Protein AF-U3TS28-F1 (afdb_monomer_lite)

Secondary structure (DSSP, 8-state):
------------SS-----------------SPPPHHHHHHHHHHHHHTTS-TTEEE-TTSSS-EEEEEHHHHHHH-EETSSS-SS-EEEEEE--TT-EEEEE-B-TTS-B---EEEEEEEEEETTEEEEEEEESSSSEEEEEETTSEEEE-

Radius of gyration: 22.52 Å; chains: 1; bounding box: 30×59×60 Å

pLDDT: mean 77.66, std 18.75, range [42.44, 97.94]

Foldseek 3Di:
DDDDDDDDPDPPPPDDPDDDDPDPPDPDPPPDDQDVVVVVVVLVVVVVVPPQLQEAEPPPVAQEEAEDEPVNQVVRFDACPFHPPGATEHEYHDALRYEYEYEQADPVRDRQFFWDFDPDWGADPNFIWTWIATPRHRYIYTYTPNYHYHYD

Sequence (152 aa):
MVKVAVVNDTADGYGNDFLLDNLFIQPRTHTGAITVAEADSVLAESLASGEEAAVIDMIGNGKNTLSVSVADILSAGSKDLFIGDGKTQLLIKGDAQDVVKLDDILGDGGDVGDWVKQQGSTTVAGVKYQVYSHSGVDADVLIQEGVKTELV

Structure (mmCIF, N/CA/C/O backbone):
data_AF-U3TS28-F1
#
_entry.id   AF-U3TS28-F1
#
loop_
_atom_site.group_PDB
_atom_site.id
_atom_site.type_symbol
_atom_site.label_atom_id
_atom_site.label_alt_id
_atom_site.label_comp_id
_atom_site.label_asym_id
_atom_site.label_entity_id
_atom_site.label_seq_id
_atom_site.pdbx_PDB_ins_code
_atom_site.Cartn_x
_atom_site.Cartn_y
_atom_site.Cartn_z
_atom_site.occupancy
_atom_site.B_iso_or_equiv
_atom_site.auth_seq_id
_atom_site.auth_comp_id
_atom_site.auth_asym_id
_atom_site.auth_atom_id
_atom_site.pdbx_PDB_model_num
ATOM 1 N N . MET A 1 1 ? 15.893 -14.870 -46.225 1.00 52.75 1 MET A N 1
ATOM 2 C CA . MET A 1 1 ? 15.000 -15.201 -45.093 1.00 52.75 1 MET A CA 1
ATOM 3 C C . MET A 1 1 ? 14.467 -16.598 -45.344 1.00 52.75 1 MET A C 1
ATOM 5 O O . MET A 1 1 ? 13.888 -16.805 -46.403 1.00 52.75 1 MET A O 1
ATOM 9 N N . VAL A 1 2 ? 14.731 -17.557 -44.458 1.00 56.47 2 VAL A N 1
ATOM 10 C CA . VAL A 1 2 ? 14.209 -18.922 -44.618 1.00 56.47 2 VAL A CA 1
ATOM 11 C C . VAL A 1 2 ? 12.826 -18.950 -43.977 1.00 56.47 2 VAL A C 1
ATOM 13 O O . VAL A 1 2 ? 12.703 -18.738 -42.776 1.00 56.47 2 VAL A O 1
ATOM 16 N N . LYS A 1 3 ? 11.782 -19.135 -44.788 1.00 49.19 3 LYS A N 1
ATOM 17 C CA . LYS A 1 3 ? 10.435 -19.432 -44.294 1.00 49.19 3 LYS A CA 1
ATOM 18 C C . LYS A 1 3 ? 10.277 -20.944 -44.332 1.00 49.19 3 LYS A C 1
ATOM 20 O O . LYS A 1 3 ? 10.318 -21.523 -45.413 1.00 49.19 3 LYS A O 1
ATOM 25 N N . VAL A 1 4 ? 10.140 -21.561 -43.166 1.00 68.94 4 VAL A N 1
ATOM 26 C CA . VAL A 1 4 ? 9.811 -22.983 -43.052 1.00 68.94 4 VAL A CA 1
ATOM 27 C C . VAL A 1 4 ? 8.313 -23.069 -42.792 1.00 68.94 4 VAL A C 1
ATOM 29 O O . VAL A 1 4 ? 7.831 -22.509 -41.811 1.00 68.94 4 VAL A O 1
ATOM 32 N N . ALA A 1 5 ? 7.581 -23.716 -43.694 1.00 59.69 5 ALA A N 1
ATOM 33 C CA . ALA A 1 5 ? 6.197 -24.106 -43.471 1.00 59.69 5 ALA A CA 1
ATOM 34 C C . ALA A 1 5 ? 6.180 -25.614 -43.229 1.00 59.69 5 ALA A C 1
ATOM 36 O O . ALA A 1 5 ? 6.738 -26.371 -44.022 1.00 59.69 5 ALA A O 1
ATOM 37 N N . VAL A 1 6 ? 5.565 -26.026 -42.127 1.00 64.38 6 VAL A N 1
ATOM 38 C CA . VAL A 1 6 ? 5.336 -27.431 -41.799 1.00 64.38 6 VAL A CA 1
ATOM 39 C C . VAL A 1 6 ? 3.842 -27.675 -41.955 1.00 64.38 6 VAL A C 1
ATOM 41 O O . VAL A 1 6 ? 3.038 -26.983 -41.334 1.00 64.38 6 VAL A O 1
ATOM 44 N N . VAL A 1 7 ? 3.476 -28.614 -42.821 1.00 59.62 7 VAL A N 1
ATOM 45 C CA . VAL A 1 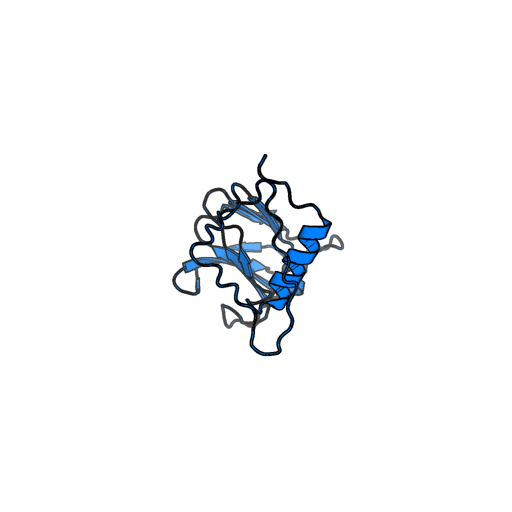7 ? 2.092 -29.034 -43.065 1.00 59.62 7 VAL A CA 1
ATOM 46 C C . VAL A 1 7 ? 1.994 -30.531 -42.808 1.00 59.62 7 VAL A C 1
ATOM 48 O O . VAL A 1 7 ? 2.825 -31.291 -43.299 1.00 59.62 7 VAL A O 1
ATOM 51 N N . ASN A 1 8 ? 0.997 -30.933 -42.018 1.00 54.22 8 ASN A N 1
ATOM 52 C CA . ASN A 1 8 ? 0.662 -32.330 -41.770 1.00 54.22 8 ASN A CA 1
ATOM 53 C C . ASN A 1 8 ? -0.455 -32.735 -42.743 1.00 54.22 8 ASN A C 1
ATOM 55 O O . ASN A 1 8 ? -1.572 -32.234 -42.620 1.00 54.22 8 ASN A O 1
ATOM 59 N N . ASP A 1 9 ? -0.141 -33.582 -43.722 1.00 55.78 9 ASP A N 1
ATOM 60 C CA . ASP A 1 9 ? -1.078 -33.981 -44.787 1.00 55.78 9 ASP A CA 1
ATOM 61 C C . ASP A 1 9 ? -1.575 -35.431 -44.637 1.00 55.78 9 ASP A C 1
ATOM 63 O O . ASP A 1 9 ? -2.210 -35.970 -45.538 1.00 55.78 9 ASP A O 1
ATOM 67 N N . THR A 1 10 ? -1.301 -36.098 -43.505 1.00 55.50 10 THR A N 1
ATOM 68 C CA . THR A 1 10 ? -1.772 -37.478 -43.283 1.00 55.50 10 THR A CA 1
ATOM 69 C C . THR A 1 10 ? -2.401 -37.625 -41.899 1.00 55.50 10 THR A C 1
ATOM 71 O O . THR A 1 10 ? -1.723 -37.601 -40.881 1.00 55.50 10 THR A O 1
ATOM 74 N N . ALA A 1 11 ? -3.727 -37.774 -41.858 1.00 57.94 11 ALA A N 1
ATOM 75 C CA . ALA A 1 11 ? -4.468 -38.144 -40.655 1.00 57.94 11 ALA A CA 1
ATOM 76 C C . ALA A 1 11 ? -4.760 -39.652 -40.695 1.00 57.94 11 ALA A C 1
ATOM 78 O O . ALA A 1 11 ? -5.862 -40.071 -41.036 1.00 57.94 11 ALA A O 1
ATOM 79 N N . ASP A 1 12 ? -3.769 -40.484 -40.384 1.00 60.06 12 ASP A N 1
ATOM 80 C CA . ASP A 1 12 ? -3.893 -41.951 -40.355 1.00 60.06 12 ASP A CA 1
ATOM 81 C C . ASP A 1 12 ? -4.306 -42.505 -38.975 1.00 60.06 12 ASP A C 1
ATOM 83 O O . ASP A 1 12 ? -4.209 -43.700 -38.704 1.00 60.06 12 ASP A O 1
ATOM 87 N N . GLY A 1 13 ? -4.860 -41.655 -38.105 1.00 56.94 13 GLY A N 1
ATOM 88 C CA . GLY A 1 13 ? -5.497 -42.072 -36.850 1.00 56.94 13 GLY A CA 1
ATOM 89 C C . GLY A 1 13 ? -4.532 -42.488 -35.732 1.00 56.94 13 GLY A C 1
ATOM 90 O O . GLY A 1 13 ? -4.996 -42.765 -34.627 1.00 56.94 13 GLY A O 1
ATOM 91 N N . TYR A 1 14 ? -3.215 -42.460 -35.969 1.00 57.56 14 TYR A N 1
ATOM 92 C CA . TYR A 1 14 ? -2.172 -42.754 -34.980 1.00 57.56 14 TYR A CA 1
ATOM 93 C C . TYR A 1 14 ? -1.118 -41.635 -34.877 1.00 57.56 14 TYR A C 1
ATOM 95 O O . TYR A 1 14 ? 0.077 -41.879 -34.970 1.00 57.56 14 TYR A O 1
ATOM 103 N N . GLY A 1 15 ? -1.580 -40.421 -34.554 1.00 53.97 15 GLY A N 1
ATOM 104 C CA . GLY A 1 15 ? -0.772 -39.383 -33.899 1.00 53.97 15 GLY A CA 1
ATOM 105 C C . GLY A 1 15 ? 0.078 -38.489 -34.808 1.00 53.97 15 GLY A C 1
ATOM 106 O O . GLY A 1 15 ? 0.606 -38.911 -35.825 1.00 53.97 15 GLY A O 1
ATOM 107 N N . ASN A 1 16 ? 0.231 -37.227 -34.397 1.00 57.81 16 ASN A N 1
ATOM 108 C CA . ASN A 1 16 ? 1.204 -36.314 -34.995 1.00 57.81 16 ASN A CA 1
ATOM 109 C C . ASN A 1 16 ? 2.625 -36.835 -34.705 1.00 57.81 16 ASN A C 1
ATOM 111 O O . ASN A 1 16 ? 2.993 -37.003 -33.544 1.00 57.81 16 ASN A O 1
ATOM 115 N N . ASP A 1 17 ? 3.437 -37.016 -35.740 1.00 57.97 17 ASP A N 1
ATOM 116 C CA . ASP A 1 17 ? 4.853 -37.414 -35.719 1.00 57.97 17 ASP A CA 1
ATOM 117 C C . ASP A 1 17 ? 5.814 -36.254 -35.380 1.00 57.97 17 ASP A C 1
ATOM 119 O O . ASP A 1 17 ? 7.037 -36.367 -35.485 1.00 57.97 17 ASP A O 1
ATOM 123 N N . PHE A 1 18 ? 5.265 -35.128 -34.922 1.00 64.44 18 PHE A N 1
ATOM 124 C CA . PHE A 1 18 ? 6.007 -33.909 -34.631 1.00 64.44 18 PHE A CA 1
ATOM 125 C C . PHE A 1 18 ? 6.389 -33.808 -33.154 1.00 64.44 18 PHE A C 1
ATOM 127 O O . PHE A 1 18 ? 5.621 -33.327 -32.321 1.00 64.44 18 PHE A O 1
ATOM 134 N N . LEU A 1 19 ? 7.625 -34.201 -32.845 1.00 58.69 19 LEU A N 1
ATOM 135 C CA . LEU A 1 19 ? 8.302 -33.852 -31.597 1.00 58.69 19 LEU A CA 1
ATOM 136 C C . LEU A 1 19 ? 9.173 -32.613 -31.845 1.00 58.69 19 LEU A C 1
ATOM 138 O O . LEU A 1 19 ? 10.189 -32.684 -32.535 1.00 58.69 19 LEU A O 1
ATOM 142 N N . LEU A 1 20 ? 8.766 -31.462 -31.303 1.00 66.50 20 LEU A N 1
ATOM 143 C CA . LEU A 1 20 ? 9.629 -30.281 -31.235 1.00 66.50 20 LEU A CA 1
ATOM 144 C C . LEU A 1 20 ? 10.580 -30.452 -30.048 1.00 66.50 20 LEU A C 1
ATOM 146 O O . LEU A 1 20 ? 10.229 -30.114 -28.921 1.00 66.50 20 LEU A O 1
ATOM 150 N N . ASP A 1 21 ? 11.770 -30.990 -30.303 1.00 61.34 21 ASP A N 1
ATOM 151 C CA . ASP A 1 21 ? 12.865 -31.000 -29.330 1.00 61.34 21 ASP A CA 1
ATOM 152 C C . ASP A 1 21 ? 13.815 -29.814 -29.593 1.00 61.34 21 ASP A C 1
ATOM 154 O O . ASP A 1 21 ? 14.034 -29.427 -30.743 1.00 61.34 21 ASP A O 1
ATOM 158 N N . ASN A 1 22 ? 14.369 -29.213 -28.536 1.00 49.88 22 ASN A N 1
ATOM 159 C CA . ASN A 1 22 ? 15.251 -28.033 -28.583 1.00 49.88 22 ASN A CA 1
ATOM 160 C C . ASN A 1 22 ? 14.657 -26.730 -29.162 1.00 49.88 22 ASN A C 1
ATOM 162 O O . ASN A 1 22 ? 15.366 -25.948 -29.809 1.00 49.88 22 ASN A O 1
ATOM 166 N N . LEU A 1 23 ? 13.386 -26.420 -28.887 1.00 66.38 23 LEU A N 1
ATOM 167 C CA . LEU A 1 23 ? 12.870 -25.080 -29.179 1.00 66.38 23 LEU A CA 1
ATOM 168 C C . LEU A 1 23 ? 13.508 -24.047 -28.230 1.00 66.38 23 LEU A C 1
ATOM 170 O O . LEU A 1 23 ? 13.075 -23.874 -27.093 1.00 66.38 23 LEU A O 1
ATOM 174 N N . PHE A 1 24 ? 14.527 -23.327 -28.706 1.00 51.16 24 PHE A N 1
ATOM 175 C CA . PHE A 1 24 ? 15.035 -22.139 -28.019 1.00 51.16 24 PHE A CA 1
ATOM 176 C C . PHE A 1 24 ? 14.012 -21.004 -28.143 1.00 51.16 24 PHE A C 1
ATOM 178 O O . PHE A 1 24 ? 14.057 -20.197 -29.072 1.00 51.16 24 PHE A O 1
ATOM 185 N N . ILE A 1 25 ? 13.081 -20.936 -27.194 1.00 59.53 25 ILE A N 1
ATOM 186 C CA . ILE A 1 25 ? 12.256 -19.747 -26.988 1.00 59.53 25 ILE A CA 1
ATOM 187 C C . ILE A 1 25 ? 13.131 -18.743 -26.236 1.00 59.53 25 ILE A C 1
ATOM 189 O O . ILE A 1 25 ? 13.387 -18.899 -25.045 1.00 59.53 25 ILE A O 1
ATOM 193 N N . GLN A 1 26 ? 13.637 -17.721 -26.927 1.00 54.69 26 GLN A N 1
ATOM 194 C CA . GLN A 1 26 ? 14.252 -16.597 -26.227 1.00 54.69 26 GLN A CA 1
ATOM 195 C C . GLN A 1 26 ? 13.141 -15.846 -25.482 1.00 54.69 26 GLN A C 1
ATOM 197 O O . GLN A 1 26 ? 12.171 -15.448 -26.135 1.00 54.69 26 GLN A O 1
ATOM 202 N N . PRO A 1 27 ? 13.252 -15.614 -24.161 1.00 50.09 27 PRO A N 1
ATOM 203 C CA . PRO A 1 27 ? 12.356 -14.688 -23.494 1.00 50.09 27 PRO A CA 1
ATOM 204 C C . PRO A 1 27 ? 12.572 -13.316 -24.134 1.00 50.09 27 PRO A C 1
ATOM 206 O O . PRO A 1 27 ? 13.621 -12.693 -23.969 1.00 50.09 27 PRO A O 1
ATOM 209 N N . ARG A 1 28 ? 11.604 -12.855 -24.927 1.00 50.69 28 ARG A N 1
ATOM 210 C CA . ARG A 1 28 ? 11.564 -11.448 -25.302 1.00 50.69 28 ARG A CA 1
ATOM 211 C C . ARG A 1 28 ? 11.010 -10.702 -24.106 1.00 50.69 28 ARG A C 1
ATOM 213 O O . ARG A 1 28 ? 9.823 -10.799 -23.818 1.00 50.69 28 ARG A O 1
ATOM 220 N N . THR A 1 29 ? 11.852 -9.932 -23.438 1.00 42.94 29 THR A N 1
ATOM 221 C CA . THR A 1 29 ? 11.351 -8.812 -22.652 1.00 42.94 29 THR A CA 1
ATOM 222 C C . THR A 1 29 ? 10.675 -7.856 -23.631 1.00 42.94 29 THR A C 1
ATOM 224 O O . THR A 1 29 ? 11.306 -7.327 -24.549 1.00 42.94 29 THR A O 1
ATOM 227 N N . HIS A 1 30 ? 9.360 -7.693 -23.507 1.00 46.84 30 HIS A N 1
ATOM 228 C CA . HIS A 1 30 ? 8.639 -6.669 -24.251 1.00 46.84 30 HIS A CA 1
ATOM 229 C C . HIS A 1 30 ? 9.139 -5.304 -23.764 1.00 46.84 30 HIS A C 1
ATOM 231 O O . HIS A 1 30 ? 8.715 -4.804 -22.736 1.00 46.84 30 HIS A O 1
ATOM 237 N N . THR A 1 31 ? 10.081 -4.702 -24.492 1.00 42.44 31 THR A N 1
ATOM 238 C CA . THR A 1 31 ? 10.522 -3.309 -24.276 1.00 42.44 31 THR A CA 1
ATOM 239 C C . THR A 1 31 ? 9.651 -2.318 -25.065 1.00 42.44 31 THR A C 1
ATOM 241 O O . THR A 1 31 ? 10.068 -1.199 -25.354 1.00 42.44 31 THR A O 1
ATOM 244 N N . GLY A 1 32 ? 8.455 -2.745 -25.481 1.00 44.75 32 GLY A N 1
ATOM 245 C CA . GLY A 1 32 ? 7.450 -1.883 -26.092 1.00 44.75 32 GLY A CA 1
ATOM 246 C C . GLY A 1 32 ? 6.523 -1.358 -25.006 1.00 44.75 32 GLY A C 1
ATOM 247 O O . GLY A 1 32 ? 6.104 -2.134 -24.153 1.00 44.75 32 GLY A O 1
ATOM 248 N N . ALA A 1 33 ? 6.217 -0.059 -25.032 1.00 47.41 33 ALA A N 1
ATOM 249 C CA . ALA A 1 33 ? 5.177 0.506 -24.183 1.00 47.41 33 ALA A CA 1
ATOM 250 C C . ALA A 1 33 ? 3.895 -0.321 -24.357 1.00 47.41 33 ALA A C 1
ATOM 252 O O . ALA A 1 33 ? 3.380 -0.422 -25.472 1.00 47.41 33 ALA A O 1
ATOM 253 N N . ILE A 1 34 ? 3.440 -0.938 -23.266 1.00 51.44 34 ILE A N 1
ATOM 254 C CA . ILE A 1 34 ? 2.189 -1.692 -23.219 1.00 51.44 34 ILE A CA 1
ATOM 255 C C . ILE A 1 34 ? 1.083 -0.720 -23.614 1.00 51.44 34 ILE A C 1
ATOM 257 O O . ILE A 1 34 ? 0.927 0.346 -23.012 1.00 51.44 34 ILE A O 1
ATOM 261 N N . THR A 1 35 ? 0.363 -1.036 -24.683 1.00 47.66 35 THR A N 1
ATOM 262 C CA . THR A 1 35 ? -0.763 -0.202 -25.096 1.00 47.66 35 THR A CA 1
ATOM 263 C C . THR A 1 35 ? -1.911 -0.406 -24.105 1.00 47.66 35 THR A C 1
ATOM 265 O O . THR A 1 35 ? -2.063 -1.485 -23.545 1.00 47.66 35 THR A O 1
ATOM 268 N N . VAL A 1 36 ? -2.724 0.622 -23.845 1.00 50.53 36 VAL A N 1
ATOM 269 C CA . VAL A 1 36 ? -3.745 0.623 -22.768 1.00 50.53 36 VAL A CA 1
ATOM 270 C C . VAL A 1 36 ? -4.724 -0.569 -22.843 1.00 50.53 36 VAL A C 1
ATOM 272 O O . VAL A 1 36 ? -5.234 -1.006 -21.820 1.00 50.53 36 VAL A O 1
ATOM 275 N N . ALA A 1 37 ? -4.927 -1.163 -24.023 1.00 47.94 37 ALA A N 1
ATOM 276 C CA . ALA A 1 37 ? -5.740 -2.372 -24.191 1.00 47.94 37 ALA A CA 1
ATOM 277 C C . ALA A 1 37 ? -5.087 -3.649 -23.620 1.00 47.94 37 ALA A C 1
ATOM 279 O O . ALA A 1 37 ? -5.779 -4.559 -23.176 1.00 47.94 37 ALA A O 1
ATOM 280 N N . GLU A 1 38 ? -3.757 -3.721 -23.621 1.00 48.50 38 GLU A N 1
ATOM 281 C CA . GLU A 1 38 ? -2.988 -4.809 -23.012 1.00 48.50 38 GLU A CA 1
ATOM 282 C C . GLU A 1 38 ? -2.845 -4.592 -21.499 1.00 48.50 38 GLU A C 1
ATOM 284 O O . GLU A 1 38 ? -2.805 -5.572 -20.763 1.00 48.50 38 GLU A O 1
ATOM 289 N N . ALA A 1 39 ? -2.849 -3.334 -21.030 1.00 50.03 39 ALA A N 1
ATOM 290 C CA . ALA A 1 39 ? -2.893 -2.987 -19.605 1.00 50.03 39 ALA A CA 1
ATOM 291 C C . ALA A 1 39 ? -4.175 -3.515 -18.926 1.00 50.03 39 ALA A C 1
ATOM 293 O O . ALA A 1 39 ? -4.110 -4.085 -17.842 1.00 50.03 39 ALA A O 1
ATOM 294 N N . ASP A 1 40 ? -5.323 -3.402 -19.600 1.00 50.06 40 ASP A N 1
ATOM 295 C CA . ASP A 1 40 ? -6.605 -3.938 -19.118 1.00 50.06 40 ASP A CA 1
ATOM 296 C C . ASP A 1 40 ? -6.598 -5.477 -19.037 1.00 50.06 40 ASP A C 1
ATOM 298 O O . ASP A 1 40 ? -7.134 -6.061 -18.096 1.00 50.06 40 ASP A O 1
ATOM 302 N N . SER A 1 41 ? -5.935 -6.148 -19.990 1.00 49.56 41 SER A N 1
ATOM 303 C CA . SER A 1 41 ? -5.798 -7.613 -19.983 1.00 49.56 41 SER A CA 1
ATOM 304 C C . SER A 1 41 ? -4.856 -8.087 -18.882 1.00 49.56 41 SER A C 1
ATOM 306 O O . SER A 1 41 ? -5.192 -9.023 -18.173 1.00 49.56 41 SER A O 1
ATOM 308 N N . VAL A 1 42 ? -3.708 -7.431 -18.673 1.00 53.25 42 VAL A N 1
ATOM 309 C CA . VAL A 1 42 ? -2.780 -7.823 -17.594 1.00 53.25 42 VAL A CA 1
ATOM 310 C C . VAL A 1 42 ? -3.353 -7.541 -16.206 1.00 53.25 42 VAL A C 1
ATOM 312 O O . VAL A 1 42 ? -3.105 -8.320 -15.289 1.00 53.25 42 VAL A O 1
ATOM 315 N N . LEU A 1 43 ? -4.164 -6.487 -16.055 1.00 55.03 43 LEU A N 1
ATOM 316 C CA . LEU A 1 43 ? -4.945 -6.244 -14.841 1.00 55.03 43 LEU A CA 1
ATOM 317 C C . LEU A 1 43 ? -5.963 -7.374 -14.628 1.00 55.03 43 LEU A C 1
ATOM 319 O O . LEU A 1 43 ? -6.032 -7.935 -13.539 1.00 55.03 43 LEU A O 1
ATOM 323 N N . ALA A 1 44 ? -6.697 -7.777 -15.668 1.00 52.50 44 ALA A N 1
ATOM 324 C CA . ALA A 1 44 ? -7.664 -8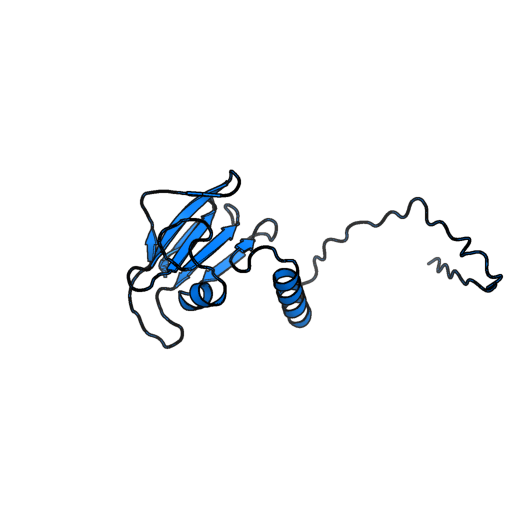.871 -15.585 1.00 52.50 44 ALA A CA 1
ATOM 325 C C . ALA A 1 44 ? -7.014 -10.239 -15.296 1.00 52.50 44 ALA A C 1
ATOM 327 O O . ALA A 1 44 ? -7.527 -10.993 -14.470 1.00 52.50 44 ALA A O 1
ATOM 328 N N . GLU A 1 45 ? -5.877 -10.558 -15.919 1.00 49.75 45 GLU A N 1
ATOM 329 C CA . GLU A 1 45 ? -5.123 -11.796 -15.681 1.00 49.75 45 GLU A CA 1
ATOM 330 C C . GLU A 1 45 ? -4.505 -11.831 -14.273 1.00 49.75 45 GLU A C 1
ATOM 332 O O . GLU A 1 45 ? -4.520 -12.880 -13.629 1.00 49.75 45 GLU A O 1
ATOM 337 N N . SER A 1 46 ? -4.007 -10.692 -13.773 1.00 45.81 46 SER A N 1
ATOM 338 C CA . SER A 1 46 ? -3.500 -10.551 -12.400 1.00 45.81 46 SER A CA 1
ATOM 339 C C . SER A 1 46 ? -4.606 -10.733 -11.359 1.00 45.81 46 SER A C 1
ATOM 341 O O . SER A 1 46 ? -4.374 -11.323 -10.311 1.00 45.81 46 SER A O 1
ATOM 343 N N . LEU A 1 47 ? -5.820 -10.256 -11.645 1.00 50.22 47 LEU A N 1
ATOM 344 C CA . LEU A 1 47 ? -6.993 -10.460 -10.789 1.00 50.22 47 LEU A CA 1
ATOM 345 C C . LEU A 1 47 ? -7.534 -11.901 -10.878 1.00 50.22 47 LEU A C 1
ATOM 347 O O . LEU A 1 47 ? -8.144 -12.395 -9.930 1.00 50.22 47 LEU A O 1
ATOM 351 N N . ALA A 1 48 ? -7.314 -12.588 -12.005 1.00 46.56 48 ALA A N 1
ATOM 352 C CA . ALA A 1 48 ? -7.780 -13.952 -12.256 1.00 46.56 48 ALA A CA 1
ATOM 353 C C . ALA A 1 48 ? -6.819 -15.049 -11.759 1.00 46.56 48 ALA A C 1
ATOM 355 O O . ALA A 1 48 ? -7.258 -16.177 -11.528 1.00 46.56 48 ALA A O 1
ATOM 356 N N . SER A 1 49 ? -5.528 -14.748 -11.584 1.00 43.06 49 SER A N 1
ATOM 357 C CA . SER A 1 49 ? -4.510 -15.708 -11.129 1.00 43.06 49 SER A CA 1
ATOM 358 C C . SER A 1 49 ? -4.572 -16.016 -9.627 1.00 43.06 49 SER A C 1
ATOM 360 O O . SER A 1 49 ? -3.908 -16.947 -9.170 1.00 43.06 49 SER A O 1
ATOM 362 N N . GLY A 1 50 ? -5.408 -15.302 -8.866 1.00 42.69 50 GLY A N 1
ATOM 363 C CA . GLY A 1 50 ? -5.664 -15.593 -7.454 1.00 42.69 50 GLY A CA 1
ATOM 364 C C . GLY A 1 50 ? -4.515 -15.229 -6.513 1.00 42.69 50 GLY A C 1
ATOM 365 O O . GLY A 1 50 ? -4.549 -15.630 -5.350 1.00 42.69 50 GLY A O 1
ATOM 366 N N . GLU A 1 51 ? -3.527 -14.463 -6.980 1.00 46.56 51 GLU A N 1
ATOM 367 C CA . GLU A 1 51 ? -2.612 -13.758 -6.087 1.00 46.56 51 GLU A CA 1
ATOM 368 C C . GLU A 1 51 ? -3.348 -12.503 -5.597 1.00 46.56 51 GLU A C 1
ATOM 370 O O . GLU A 1 51 ? -3.666 -11.611 -6.377 1.00 46.56 51 GLU A O 1
ATOM 375 N N . GLU A 1 52 ? -3.755 -12.554 -4.325 1.00 53.94 52 GLU A N 1
ATOM 376 C CA . GLU A 1 52 ? -4.499 -11.564 -3.536 1.00 53.94 52 GLU A CA 1
ATOM 377 C C . GLU A 1 52 ? -4.638 -10.178 -4.190 1.00 53.94 52 GLU A C 1
ATOM 379 O O . GLU A 1 52 ? -3.660 -9.443 -4.304 1.00 53.94 52 GLU A O 1
ATOM 384 N N . ALA A 1 53 ? -5.875 -9.767 -4.508 1.00 61.25 53 ALA A N 1
ATOM 385 C CA . ALA A 1 53 ? -6.221 -8.446 -5.065 1.00 61.25 53 ALA A CA 1
ATOM 386 C C . ALA A 1 53 ? -5.669 -7.237 -4.268 1.00 61.25 53 ALA A C 1
ATOM 388 O O . ALA A 1 53 ? -5.693 -6.108 -4.747 1.00 61.25 53 ALA A O 1
ATOM 389 N N . ALA A 1 54 ? -5.121 -7.491 -3.080 1.00 81.88 54 ALA A N 1
ATOM 390 C CA . ALA A 1 54 ? -4.514 -6.547 -2.166 1.00 81.88 54 ALA A CA 1
ATOM 391 C C . ALA A 1 54 ? -2.974 -6.430 -2.281 1.00 81.88 54 ALA A C 1
ATOM 393 O O . ALA A 1 54 ? -2.352 -5.890 -1.365 1.00 81.88 54 ALA A O 1
ATOM 394 N N . VAL A 1 55 ? -2.336 -6.930 -3.348 1.00 89.31 55 VAL A N 1
ATOM 395 C CA . VAL A 1 55 ? -0.884 -6.790 -3.578 1.00 89.31 55 VAL A CA 1
ATOM 396 C C . VAL A 1 55 ? -0.596 -6.049 -4.886 1.00 89.31 55 VAL A C 1
ATOM 398 O O . VAL A 1 55 ? -1.043 -6.457 -5.952 1.00 89.31 55 VAL A O 1
ATOM 401 N N . ILE A 1 56 ? 0.217 -4.994 -4.817 1.00 88.94 56 ILE A N 1
ATOM 402 C CA . ILE A 1 56 ? 0.767 -4.275 -5.974 1.00 88.94 56 ILE A CA 1
ATOM 403 C C . ILE A 1 56 ? 2.275 -4.514 -6.020 1.00 88.94 56 ILE A C 1
ATOM 405 O O . ILE A 1 56 ? 2.965 -4.294 -5.025 1.00 88.94 56 ILE A O 1
ATOM 409 N N . ASP A 1 57 ? 2.801 -4.941 -7.168 1.00 90.19 57 ASP A N 1
ATOM 410 C CA . ASP A 1 57 ? 4.229 -5.212 -7.351 1.00 90.19 57 ASP A CA 1
ATOM 411 C C . ASP A 1 57 ? 4.869 -4.268 -8.380 1.00 90.19 57 ASP A C 1
ATOM 413 O O . ASP A 1 57 ? 4.525 -4.281 -9.561 1.00 90.19 57 ASP A O 1
ATOM 417 N N . MET A 1 58 ? 5.806 -3.434 -7.920 1.00 89.00 58 MET A N 1
ATOM 418 C CA . MET A 1 58 ? 6.574 -2.487 -8.737 1.00 89.00 58 MET A CA 1
ATOM 419 C C . MET A 1 58 ? 7.972 -3.027 -9.105 1.00 89.00 58 MET A C 1
ATOM 421 O O . MET A 1 58 ? 8.670 -2.416 -9.918 1.00 89.00 58 MET A O 1
ATOM 425 N N . ILE A 1 59 ? 8.380 -4.193 -8.583 1.00 85.19 59 ILE A N 1
ATOM 426 C CA . ILE A 1 59 ? 9.733 -4.748 -8.740 1.00 85.19 59 ILE A CA 1
ATOM 427 C C . ILE A 1 59 ? 10.073 -5.011 -10.212 1.00 85.19 59 ILE A C 1
ATOM 429 O O . ILE A 1 59 ? 9.310 -5.616 -10.961 1.00 85.19 59 ILE A O 1
ATOM 433 N N . GLY A 1 60 ? 11.281 -4.608 -10.620 1.00 77.44 60 GLY A N 1
ATOM 434 C CA . GLY A 1 60 ? 11.825 -4.920 -11.947 1.00 77.44 60 GLY A CA 1
ATOM 435 C C . GLY A 1 60 ? 11.293 -4.043 -13.084 1.00 77.44 60 GLY A C 1
ATOM 436 O O . GLY A 1 60 ? 11.681 -4.252 -14.233 1.00 77.44 60 GLY A O 1
ATOM 437 N N . ASN A 1 61 ? 10.473 -3.033 -12.778 1.00 72.81 61 ASN A N 1
ATOM 438 C CA . ASN A 1 61 ? 9.856 -2.144 -13.768 1.00 72.81 61 ASN A CA 1
ATOM 439 C C . ASN A 1 61 ? 10.598 -0.803 -13.950 1.00 72.81 61 ASN A C 1
ATOM 441 O O . ASN A 1 61 ? 10.098 0.112 -14.600 1.00 72.81 61 ASN A O 1
ATOM 445 N N . GLY A 1 62 ? 11.811 -0.665 -13.407 1.00 81.19 62 GLY A N 1
ATOM 446 C CA . GLY A 1 62 ? 12.573 0.584 -13.458 1.00 81.19 62 GLY A CA 1
ATOM 447 C C . GLY A 1 62 ? 12.119 1.575 -12.386 1.00 81.19 62 GLY A C 1
ATOM 448 O O . GLY A 1 62 ? 11.823 1.172 -11.274 1.00 81.19 62 GLY A O 1
ATOM 449 N N . LYS A 1 63 ? 12.116 2.877 -12.699 1.00 89.44 63 LYS A N 1
ATOM 450 C CA . LYS A 1 63 ? 11.760 3.934 -11.737 1.00 89.44 63 LYS A CA 1
ATOM 451 C C . LYS A 1 63 ? 10.275 4.248 -11.823 1.00 89.44 63 LYS A C 1
ATOM 453 O O . LYS A 1 63 ? 9.874 4.943 -12.760 1.00 89.44 63 LYS A O 1
ATOM 458 N N . ASN A 1 64 ? 9.484 3.799 -10.857 1.00 88.31 64 ASN A N 1
ATOM 459 C CA . ASN A 1 64 ? 8.042 4.009 -10.885 1.00 88.31 64 ASN A CA 1
ATOM 460 C C . ASN A 1 64 ? 7.596 5.049 -9.855 1.00 88.31 64 ASN A C 1
ATOM 462 O O . ASN A 1 64 ? 8.235 5.292 -8.831 1.00 88.31 64 ASN A O 1
ATOM 466 N N . THR A 1 65 ? 6.470 5.694 -10.139 1.00 92.50 65 THR A N 1
ATOM 467 C CA . THR A 1 65 ? 5.754 6.524 -9.171 1.00 92.50 65 THR A CA 1
ATOM 468 C C . THR A 1 65 ? 4.315 6.056 -9.138 1.00 92.50 65 THR A C 1
ATOM 470 O O . THR A 1 65 ? 3.629 6.126 -10.155 1.00 92.50 65 THR A O 1
ATOM 473 N N . LEU A 1 66 ? 3.881 5.579 -7.979 1.00 91.75 66 LEU A N 1
ATOM 474 C CA . LEU A 1 66 ? 2.523 5.125 -7.733 1.00 91.75 66 LEU A CA 1
ATOM 475 C C . LEU A 1 66 ? 1.832 6.123 -6.806 1.00 91.75 66 LEU A C 1
ATOM 477 O O . LEU A 1 66 ? 2.338 6.407 -5.723 1.00 91.75 66 LEU A O 1
ATOM 481 N N . SER A 1 67 ? 0.691 6.652 -7.231 1.00 92.12 67 SER A N 1
ATOM 482 C CA . SER A 1 67 ? -0.209 7.421 -6.371 1.00 92.12 67 SER A CA 1
ATOM 483 C C . SER A 1 67 ? -1.325 6.505 -5.894 1.00 92.12 67 SER A C 1
ATOM 485 O O . SER A 1 67 ? -1.928 5.818 -6.713 1.00 92.12 67 SER A O 1
ATOM 487 N N . VAL A 1 68 ? -1.571 6.491 -4.588 1.00 90.12 68 VAL A N 1
ATOM 488 C CA . VAL A 1 68 ? -2.591 5.661 -3.945 1.00 90.12 68 VAL A CA 1
ATOM 489 C C . VAL A 1 68 ? -3.461 6.557 -3.080 1.00 90.12 68 VAL A C 1
ATOM 491 O O . VAL A 1 68 ? -2.957 7.212 -2.167 1.00 90.12 68 VAL A O 1
ATOM 494 N N . SER A 1 69 ? -4.760 6.567 -3.361 1.00 89.12 69 SER A N 1
ATOM 495 C CA . SER A 1 69 ? -5.763 7.200 -2.508 1.00 89.12 69 SER A CA 1
ATOM 496 C C . SER A 1 69 ? -6.350 6.197 -1.513 1.00 89.12 69 SER A C 1
ATOM 498 O O . SER A 1 69 ? -6.271 4.977 -1.692 1.00 89.12 69 SER A O 1
ATOM 500 N N . VAL A 1 70 ? -7.024 6.702 -0.478 1.00 88.94 70 VAL A N 1
ATOM 501 C CA . VAL A 1 70 ? -7.810 5.858 0.439 1.00 88.94 70 VAL A CA 1
ATOM 502 C C . VAL A 1 70 ? -8.869 5.040 -0.314 1.00 88.94 70 VAL A C 1
ATOM 504 O O . VAL A 1 70 ? -9.100 3.876 0.013 1.00 88.94 70 VAL A O 1
ATOM 507 N N . ALA A 1 71 ? -9.491 5.614 -1.349 1.00 86.06 71 ALA A N 1
ATOM 508 C CA . ALA A 1 71 ? -10.512 4.935 -2.145 1.00 86.06 71 ALA A CA 1
ATOM 509 C C . ALA A 1 71 ? -9.949 3.727 -2.912 1.00 86.06 71 ALA A C 1
ATOM 511 O O . ALA A 1 71 ? -10.599 2.681 -2.960 1.00 86.06 71 ALA A O 1
ATOM 512 N N . ASP A 1 72 ? -8.727 3.838 -3.443 1.00 87.62 72 ASP A N 1
ATOM 513 C CA . ASP A 1 72 ? -8.055 2.731 -4.135 1.00 87.62 72 ASP A CA 1
ATOM 514 C C . ASP A 1 72 ? -7.827 1.549 -3.188 1.00 87.62 72 ASP A C 1
ATOM 516 O O . ASP A 1 72 ? -8.058 0.397 -3.551 1.00 87.62 72 ASP A O 1
ATOM 520 N N . ILE A 1 73 ? -7.451 1.826 -1.937 1.00 89.38 73 ILE A N 1
ATOM 521 C CA . ILE A 1 73 ? -7.221 0.796 -0.915 1.00 89.38 73 ILE A CA 1
ATOM 522 C C . ILE A 1 73 ? -8.529 0.130 -0.510 1.00 89.38 73 ILE A C 1
ATOM 524 O O . ILE A 1 73 ? -8.570 -1.087 -0.367 1.00 89.38 73 ILE A O 1
ATOM 528 N N . LEU A 1 74 ? -9.611 0.894 -0.354 1.00 88.62 74 LEU A N 1
ATOM 529 C CA . LEU A 1 74 ? -10.926 0.320 -0.062 1.00 88.62 74 LEU A CA 1
ATOM 530 C C . LEU A 1 74 ? -11.470 -0.525 -1.224 1.00 88.62 74 LEU A C 1
ATOM 532 O O . LEU A 1 74 ? -12.257 -1.440 -0.988 1.00 88.62 74 LEU A O 1
ATOM 536 N N . SER A 1 75 ? -11.068 -0.224 -2.462 1.00 87.56 75 SER A N 1
ATOM 537 C CA . SER A 1 75 ? -11.522 -0.946 -3.653 1.00 87.56 75 SER A CA 1
ATOM 538 C C . SER A 1 75 ? -10.679 -2.180 -3.981 1.00 87.56 75 SER A C 1
ATOM 540 O O . SER A 1 75 ? -11.235 -3.173 -4.448 1.00 87.56 75 SER A O 1
ATOM 542 N N . ALA A 1 76 ? -9.358 -2.112 -3.812 1.00 84.94 76 ALA A N 1
ATOM 543 C CA . ALA A 1 76 ? -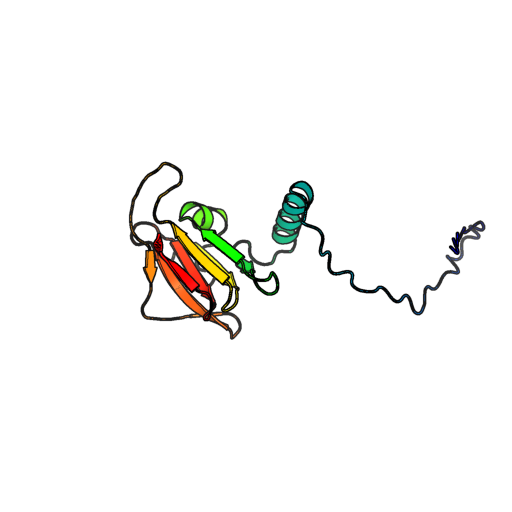8.431 -3.190 -4.165 1.00 84.94 76 ALA A CA 1
ATOM 544 C C . ALA A 1 76 ? -8.004 -4.024 -2.945 1.00 84.94 76 ALA A C 1
ATOM 546 O O . ALA A 1 76 ? -7.717 -5.211 -3.061 1.00 84.94 76 ALA A O 1
ATOM 547 N N . GLY A 1 77 ? -7.974 -3.422 -1.758 1.00 87.12 77 GLY A N 1
ATOM 548 C CA . GLY A 1 77 ? -7.507 -4.065 -0.539 1.00 87.12 77 GLY A CA 1
ATOM 549 C C . GLY A 1 77 ? -8.450 -5.133 0.012 1.00 87.12 77 GLY A C 1
ATOM 550 O O . GLY A 1 77 ? -9.558 -5.377 -0.466 1.00 87.12 77 GLY A O 1
ATOM 551 N N . SER A 1 78 ? -7.994 -5.801 1.067 1.00 89.50 78 SER A N 1
ATOM 552 C CA . SER A 1 78 ? -8.775 -6.807 1.790 1.00 89.50 78 SER A CA 1
ATOM 553 C C . SER A 1 78 ? -8.552 -6.701 3.290 1.00 89.50 78 SER A C 1
ATOM 555 O O . SER A 1 78 ? -7.491 -6.278 3.747 1.00 89.50 78 SER A O 1
ATOM 557 N N . LYS A 1 79 ? -9.578 -7.050 4.068 1.00 92.62 79 LYS A N 1
ATOM 558 C CA . LYS A 1 79 ? -9.543 -6.901 5.522 1.00 92.62 79 LYS A CA 1
ATOM 559 C C . LYS A 1 79 ? -8.656 -7.958 6.174 1.00 92.62 79 LYS A C 1
ATOM 561 O O . LYS A 1 79 ? -8.779 -9.131 5.831 1.00 92.62 79 LYS A O 1
ATOM 566 N N . ASP A 1 80 ? -7.846 -7.550 7.148 1.00 91.75 80 ASP A N 1
ATOM 567 C CA . ASP A 1 80 ? -7.047 -8.447 7.999 1.00 91.75 80 ASP A CA 1
ATOM 568 C C . ASP A 1 80 ? -6.074 -9.373 7.247 1.00 91.75 80 ASP A C 1
ATOM 570 O O . ASP A 1 80 ? -5.772 -10.475 7.709 1.00 91.75 80 ASP A O 1
ATOM 574 N N . LEU A 1 81 ? -5.592 -8.955 6.073 1.00 89.19 81 LEU A N 1
ATOM 575 C CA . LEU A 1 81 ? -4.795 -9.833 5.216 1.00 89.19 81 LEU A CA 1
ATOM 576 C C . LEU A 1 81 ? -3.366 -10.039 5.739 1.00 89.19 81 LEU A C 1
ATOM 578 O O . LEU A 1 81 ? -2.823 -11.140 5.676 1.00 89.19 81 LEU A O 1
ATOM 582 N N . PHE A 1 82 ? -2.764 -8.985 6.289 1.00 90.81 82 PHE A N 1
ATOM 583 C CA . PHE A 1 82 ? -1.366 -8.975 6.725 1.00 90.81 82 PHE A CA 1
ATOM 584 C C . PHE A 1 82 ? -1.211 -8.649 8.215 1.00 90.81 82 PHE A C 1
ATOM 586 O O . PHE A 1 82 ? -0.262 -9.101 8.859 1.00 90.81 82 PHE A O 1
ATOM 593 N N . ILE A 1 83 ? -2.132 -7.859 8.768 1.00 92.75 83 ILE A N 1
ATOM 594 C CA . ILE A 1 83 ? -2.196 -7.468 10.179 1.00 92.75 83 ILE A CA 1
ATOM 595 C C . ILE A 1 83 ? -3.636 -7.710 10.654 1.00 92.75 83 ILE A C 1
ATOM 597 O O . ILE A 1 83 ? -4.573 -7.300 9.992 1.00 92.75 83 ILE A O 1
ATOM 601 N N . GLY A 1 84 ? -3.848 -8.389 11.781 1.00 93.38 84 GLY A N 1
ATOM 602 C CA . GLY A 1 84 ? -5.202 -8.653 12.294 1.00 93.38 84 GLY A CA 1
ATOM 603 C C . GLY A 1 84 ? -5.733 -7.519 13.173 1.00 93.38 84 GLY A C 1
ATOM 604 O O . GLY A 1 84 ? -5.806 -7.697 14.389 1.00 93.38 84 GLY A O 1
ATOM 605 N N . ASP A 1 85 ? -6.048 -6.361 12.593 1.00 93.31 85 ASP A N 1
ATOM 606 C CA . ASP A 1 85 ? -6.468 -5.145 13.312 1.00 93.31 85 ASP A CA 1
ATOM 607 C C . ASP A 1 85 ? -7.846 -4.587 12.902 1.00 93.31 85 ASP A C 1
ATOM 609 O O . ASP A 1 85 ? -8.301 -3.574 13.431 1.00 93.31 85 ASP A O 1
ATOM 613 N N . GLY A 1 86 ? -8.543 -5.286 12.014 1.00 94.38 86 GLY A N 1
ATOM 614 C CA . GLY A 1 86 ? -9.872 -4.971 11.514 1.00 94.38 86 GLY A CA 1
ATOM 615 C C . GLY A 1 86 ? -9.891 -4.057 10.292 1.00 94.38 86 GLY A C 1
ATOM 616 O O . GLY A 1 86 ? -10.988 -3.738 9.830 1.00 94.38 86 GLY A O 1
ATOM 617 N N . LYS A 1 87 ? -8.735 -3.647 9.759 1.00 95.31 87 LYS A N 1
ATOM 618 C CA . LYS A 1 87 ? -8.646 -2.674 8.662 1.00 95.31 87 LYS A CA 1
ATOM 619 C C . LYS A 1 87 ? -8.518 -3.321 7.292 1.00 95.31 87 LYS A C 1
ATOM 621 O O . LYS A 1 87 ? -8.062 -4.457 7.162 1.00 95.31 87 LYS A O 1
ATOM 626 N N . THR A 1 88 ? -8.907 -2.573 6.260 1.00 95.38 88 THR A N 1
ATOM 627 C CA . THR A 1 88 ? -8.664 -2.932 4.856 1.00 95.38 88 THR A CA 1
ATOM 628 C C . THR A 1 88 ? -7.215 -2.632 4.503 1.00 95.38 88 THR A C 1
ATOM 630 O O . THR A 1 88 ? -6.734 -1.532 4.760 1.00 95.38 88 THR A O 1
ATOM 633 N N . GLN A 1 89 ? -6.512 -3.608 3.937 1.00 95.06 89 GLN A N 1
ATOM 634 C CA . GLN A 1 89 ? -5.063 -3.551 3.778 1.00 95.06 89 GLN A CA 1
ATOM 635 C C . GLN A 1 89 ? -4.653 -3.742 2.325 1.00 95.06 89 GLN A C 1
ATOM 637 O O . GLN A 1 89 ? -5.222 -4.577 1.620 1.00 95.06 89 GLN A O 1
ATOM 642 N N . LEU A 1 90 ? -3.637 -2.985 1.915 1.00 94.56 90 LEU A N 1
ATOM 643 C CA . LEU A 1 90 ? -2.964 -3.093 0.624 1.00 94.56 90 LEU A CA 1
ATOM 644 C C . LEU A 1 90 ? -1.452 -3.214 0.851 1.00 94.56 90 LEU A C 1
ATOM 646 O O . LEU A 1 90 ? -0.878 -2.455 1.632 1.00 94.56 90 LEU A O 1
ATOM 650 N N . LEU A 1 91 ? -0.795 -4.150 0.174 1.00 94.69 91 LEU A N 1
ATOM 651 C CA . LEU A 1 91 ? 0.648 -4.356 0.237 1.00 94.69 91 LEU A CA 1
ATOM 652 C C . LEU A 1 91 ? 1.298 -3.934 -1.078 1.00 94.69 91 LEU A C 1
ATOM 654 O O . LEU A 1 91 ? 0.880 -4.350 -2.151 1.00 94.69 9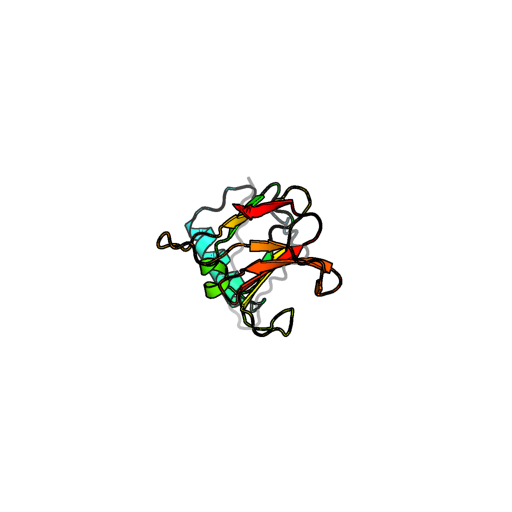1 LEU A O 1
ATOM 658 N N . ILE A 1 92 ? 2.345 -3.118 -0.991 1.00 95.00 92 ILE A N 1
ATOM 659 C CA . ILE A 1 92 ? 3.066 -2.568 -2.138 1.00 95.00 92 ILE A CA 1
ATOM 660 C C . ILE A 1 92 ? 4.519 -3.032 -2.071 1.00 95.00 92 ILE A C 1
ATOM 662 O O . ILE A 1 92 ? 5.255 -2.693 -1.137 1.00 95.00 92 ILE A O 1
ATOM 666 N N . LYS A 1 93 ? 4.931 -3.808 -3.073 1.00 92.81 93 LYS A N 1
ATOM 667 C CA . LYS A 1 93 ? 6.314 -4.245 -3.292 1.00 92.81 93 LYS A CA 1
ATOM 668 C C . LYS A 1 93 ? 7.004 -3.277 -4.247 1.00 92.81 93 LYS A C 1
ATOM 670 O O . LYS A 1 93 ? 6.393 -2.814 -5.206 1.00 92.81 93 LYS A O 1
ATOM 675 N N . GLY A 1 94 ? 8.274 -2.989 -3.999 1.00 92.75 94 GLY A N 1
ATOM 676 C CA . GLY A 1 94 ? 9.077 -2.073 -4.810 1.00 92.75 94 GLY A CA 1
ATOM 677 C C . GLY A 1 94 ? 10.512 -1.976 -4.299 1.00 92.75 94 GLY A C 1
ATOM 678 O O . GLY A 1 94 ? 10.870 -2.612 -3.302 1.00 92.75 94 GLY A O 1
ATOM 679 N N . ASP A 1 95 ? 11.337 -1.185 -4.980 1.00 91.12 95 ASP A N 1
ATOM 680 C CA . ASP A 1 95 ? 12.744 -0.983 -4.637 1.00 91.12 95 ASP A CA 1
ATOM 681 C C . ASP A 1 95 ? 13.112 0.490 -4.372 1.00 91.12 95 ASP A C 1
ATOM 683 O O . ASP A 1 95 ? 12.272 1.387 -4.333 1.00 91.12 95 ASP A O 1
ATOM 687 N N . ALA A 1 96 ? 14.400 0.751 -4.122 1.00 93.12 96 ALA A N 1
ATOM 688 C CA . ALA A 1 96 ? 14.903 2.069 -3.730 1.00 93.12 96 ALA A CA 1
ATOM 689 C C . ALA A 1 96 ? 14.758 3.170 -4.792 1.00 93.12 96 ALA A C 1
ATOM 691 O O . ALA A 1 96 ? 15.033 4.340 -4.508 1.00 93.12 96 ALA A O 1
ATOM 692 N N . GLN A 1 97 ? 14.391 2.813 -6.020 1.00 90.00 97 GLN A N 1
ATOM 693 C CA . GLN A 1 97 ? 14.171 3.758 -7.105 1.00 90.00 97 GLN A CA 1
ATOM 694 C C . GLN A 1 97 ? 12.696 4.136 -7.279 1.00 90.00 97 GLN A C 1
ATOM 696 O O . GLN A 1 97 ? 12.408 5.057 -8.050 1.00 90.00 97 GLN A O 1
ATOM 701 N N . ASP A 1 98 ? 11.799 3.466 -6.555 1.00 92.88 98 ASP A N 1
ATOM 702 C CA . ASP A 1 98 ? 10.360 3.677 -6.609 1.00 92.88 98 ASP A CA 1
ATOM 703 C C . ASP A 1 98 ? 9.882 4.726 -5.600 1.00 92.88 98 ASP A C 1
ATOM 705 O O . ASP A 1 98 ? 10.460 4.924 -4.522 1.00 92.88 98 ASP A O 1
ATOM 709 N N . VAL A 1 99 ? 8.783 5.393 -5.955 1.00 95.19 99 VAL A N 1
ATOM 710 C CA . VAL A 1 99 ? 8.087 6.360 -5.103 1.00 95.19 99 VAL A CA 1
ATOM 711 C C . VAL A 1 99 ? 6.621 5.971 -4.965 1.00 95.19 99 VAL A C 1
ATOM 713 O O . VAL A 1 99 ? 5.931 5.785 -5.965 1.00 95.19 99 VAL A O 1
ATOM 716 N N . VAL A 1 100 ? 6.129 5.918 -3.733 1.00 96.44 100 VAL A N 1
ATOM 717 C CA . VAL A 1 100 ? 4.702 5.806 -3.419 1.00 96.44 100 VAL A CA 1
ATOM 718 C C . VAL A 1 100 ? 4.229 7.122 -2.818 1.00 96.44 100 VAL A C 1
ATOM 720 O O . VAL A 1 100 ? 4.810 7.612 -1.849 1.00 96.44 100 VAL A O 1
ATOM 723 N N . LYS A 1 101 ? 3.177 7.690 -3.397 1.00 95.50 101 LYS A N 1
ATOM 724 C CA . LYS A 1 101 ? 2.484 8.880 -2.911 1.00 95.50 101 LYS A CA 1
ATOM 725 C C . LYS A 1 101 ? 1.164 8.452 -2.298 1.00 95.50 101 LYS A C 1
ATOM 727 O O . LYS A 1 101 ? 0.363 7.826 -2.986 1.00 95.50 101 LYS A O 1
ATOM 732 N N . LEU A 1 102 ? 0.968 8.769 -1.028 1.00 94.81 102 LEU A N 1
ATOM 733 C CA . LEU A 1 102 ? -0.277 8.511 -0.320 1.00 94.81 102 LEU A CA 1
ATOM 734 C C .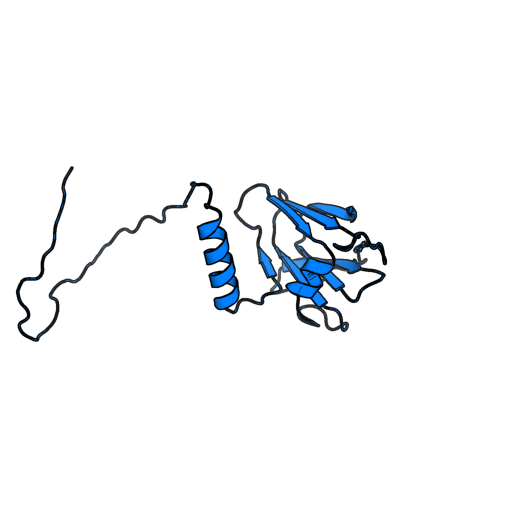 LEU A 1 102 ? -1.071 9.811 -0.270 1.00 94.81 102 LEU A C 1
ATOM 736 O O . LEU A 1 102 ? -0.612 10.766 0.352 1.00 94.81 102 LEU A O 1
ATOM 740 N N . ASP A 1 103 ? -2.201 9.823 -0.970 1.00 90.12 103 ASP A N 1
ATOM 741 C CA . ASP A 1 103 ? -3.126 10.954 -1.053 1.00 90.12 103 ASP A CA 1
ATOM 742 C C . ASP A 1 103 ? -4.176 10.814 0.057 1.00 90.12 103 ASP A C 1
ATOM 744 O O . ASP A 1 103 ? -4.783 9.741 0.214 1.00 90.12 103 ASP A O 1
ATOM 748 N N . ASP A 1 104 ? -4.322 11.853 0.875 1.00 83.62 104 ASP A N 1
ATOM 749 C CA . ASP A 1 104 ? -5.314 11.924 1.952 1.00 83.62 104 ASP A CA 1
ATOM 750 C C . ASP A 1 104 ? -6.702 12.382 1.463 1.00 83.62 104 ASP A C 1
ATOM 752 O O . ASP A 1 104 ? -7.721 12.116 2.112 1.00 83.62 104 ASP A O 1
ATOM 756 N N . ILE A 1 105 ? -6.776 12.963 0.261 1.00 78.69 105 ILE A N 1
ATOM 757 C CA . ILE A 1 105 ? -8.014 13.449 -0.329 1.00 78.69 105 ILE A CA 1
ATOM 758 C C . ILE A 1 105 ? -8.784 12.296 -0.976 1.00 78.69 105 ILE A C 1
ATOM 760 O O . ILE A 1 105 ? -8.308 11.559 -1.846 1.00 78.69 105 ILE A O 1
ATOM 764 N N . LEU A 1 106 ? -10.046 12.156 -0.578 1.00 75.19 106 LEU A N 1
ATOM 765 C CA . LEU A 1 106 ? -10.988 11.248 -1.219 1.00 75.19 106 LEU A CA 1
ATOM 766 C C . LEU A 1 106 ? -11.344 11.743 -2.628 1.00 75.19 106 LEU A C 1
ATOM 768 O O . LEU A 1 106 ? -11.313 12.935 -2.920 1.00 75.19 106 LEU A O 1
ATOM 772 N N . GLY A 1 107 ? -11.756 10.836 -3.518 1.00 69.50 107 GLY A N 1
ATOM 773 C CA . GLY A 1 107 ? -12.058 11.173 -4.919 1.00 69.50 107 GLY A CA 1
ATOM 774 C C . GLY A 1 107 ? -13.174 12.213 -5.131 1.00 69.50 107 GLY A C 1
ATOM 775 O O . GLY A 1 107 ? -13.303 12.751 -6.230 1.00 69.50 107 GLY A O 1
ATOM 776 N N . ASP A 1 108 ? -13.974 12.516 -4.104 1.00 75.00 108 ASP A N 1
ATOM 777 C CA . ASP A 1 108 ? -14.983 13.584 -4.091 1.00 75.00 108 ASP A CA 1
ATOM 778 C C . ASP A 1 108 ? -14.456 14.936 -3.562 1.00 75.00 108 ASP A C 1
ATOM 780 O O . ASP A 1 108 ? -15.203 15.916 -3.517 1.00 75.00 108 ASP A O 1
ATOM 784 N N . GLY A 1 109 ? -13.172 15.009 -3.203 1.00 74.56 109 GLY A N 1
ATOM 785 C CA . GLY A 1 109 ? -12.523 16.172 -2.602 1.00 74.56 109 GLY A CA 1
ATOM 786 C C . GLY A 1 109 ? -12.659 16.250 -1.079 1.00 74.56 109 GLY A C 1
ATOM 787 O O . GLY A 1 109 ? -12.304 17.278 -0.502 1.00 74.56 109 GLY A O 1
ATOM 788 N N . GLY A 1 110 ? -13.205 15.218 -0.427 1.00 79.50 110 GLY A N 1
ATOM 789 C CA . GLY A 1 110 ? -13.301 15.147 1.027 1.00 79.50 110 GLY A CA 1
ATOM 790 C C . GLY A 1 110 ? -11.957 14.835 1.685 1.00 79.50 110 GLY A C 1
ATOM 791 O O . GLY A 1 110 ? -11.321 13.845 1.344 1.00 79.50 110 GLY A O 1
ATOM 792 N N . ASP A 1 111 ? -11.569 15.645 2.667 1.00 84.12 111 ASP A N 1
ATOM 793 C CA . ASP A 1 111 ? -10.485 15.354 3.610 1.00 84.12 111 ASP A CA 1
ATOM 794 C C . ASP A 1 111 ? -11.120 14.879 4.924 1.00 84.12 111 ASP A C 1
ATOM 796 O O . ASP A 1 111 ? -11.864 15.617 5.581 1.00 84.12 111 ASP A O 1
ATOM 800 N N . VAL A 1 112 ? -10.897 13.610 5.263 1.00 86.44 112 VAL A N 1
ATOM 801 C CA . VAL A 1 112 ? -11.470 12.977 6.461 1.00 86.44 112 VAL A CA 1
ATOM 802 C C . VAL A 1 112 ? -10.403 12.519 7.452 1.00 86.44 112 VAL A C 1
ATOM 804 O O . VAL A 1 112 ? -10.748 11.943 8.484 1.00 86.44 112 VAL A O 1
ATOM 807 N N . GLY A 1 113 ? -9.124 12.757 7.165 1.00 90.62 113 GLY A N 1
ATOM 808 C CA . GLY A 1 113 ? -8.003 12.329 7.991 1.00 90.62 113 GLY A CA 1
ATOM 809 C C . GLY A 1 113 ? -6.697 12.275 7.208 1.00 90.62 113 GLY A C 1
ATOM 810 O O . GLY A 1 113 ? -6.678 12.507 6.015 1.00 90.62 113 GLY A O 1
ATOM 811 N N . ASP A 1 114 ? -5.624 11.906 7.902 1.00 92.38 114 ASP A N 1
ATOM 812 C CA . ASP A 1 114 ? -4.263 11.918 7.376 1.00 92.38 114 ASP A CA 1
ATOM 813 C C . ASP A 1 114 ? -3.669 10.507 7.346 1.00 92.38 114 ASP A C 1
ATOM 815 O O . ASP A 1 114 ? -3.988 9.641 8.177 1.00 92.38 114 ASP A O 1
ATOM 819 N N . TRP A 1 115 ? -2.686 10.310 6.471 1.00 95.38 115 TRP A N 1
ATOM 820 C CA . TRP A 1 115 ? -1.789 9.162 6.530 1.00 95.38 115 TRP A CA 1
ATOM 821 C C . TRP A 1 115 ? -0.765 9.301 7.657 1.00 95.38 115 TRP A C 1
ATOM 823 O O . TRP A 1 115 ? 0.018 10.247 7.719 1.00 95.38 115 TRP A O 1
ATOM 833 N N . VAL A 1 116 ? -0.692 8.294 8.526 1.00 95.81 116 VAL A N 1
ATOM 834 C CA . VAL A 1 116 ? 0.260 8.255 9.639 1.00 95.81 116 VAL A CA 1
ATOM 835 C C . VAL A 1 116 ? 1.190 7.061 9.496 1.00 95.81 116 VAL A C 1
ATOM 837 O O . VAL A 1 116 ? 0.768 5.902 9.521 1.00 95.81 116 VAL A O 1
ATOM 840 N N . LYS A 1 117 ? 2.493 7.343 9.409 1.00 96.56 117 LYS A N 1
ATOM 841 C CA . LYS A 1 117 ? 3.538 6.320 9.483 1.00 96.56 117 LYS A CA 1
ATOM 842 C C . LYS A 1 117 ? 3.557 5.697 10.879 1.00 96.56 117 LYS A C 1
ATOM 844 O O . LYS A 1 117 ? 3.840 6.381 11.863 1.00 96.56 117 LYS A O 1
ATOM 849 N N . GLN A 1 118 ? 3.325 4.393 10.964 1.00 96.19 118 GLN A N 1
ATOM 850 C CA . GLN A 1 118 ? 3.366 3.672 12.233 1.00 96.19 118 GLN A CA 1
ATOM 851 C C . GLN A 1 118 ? 4.807 3.494 12.728 1.00 96.19 118 GLN A C 1
ATOM 853 O O . GLN A 1 118 ? 5.746 3.346 11.945 1.00 96.19 118 GLN A O 1
ATOM 858 N N . GLN A 1 119 ? 5.002 3.482 14.050 1.00 87.69 119 GLN A N 1
ATOM 859 C CA . GLN A 1 119 ? 6.338 3.338 14.651 1.00 87.69 119 GLN A CA 1
ATOM 860 C C . GLN A 1 119 ? 6.961 1.944 14.439 1.00 87.69 119 GLN A C 1
ATOM 862 O O . GLN A 1 119 ? 8.158 1.770 14.660 1.00 87.69 119 GLN A O 1
ATOM 867 N N . GLY A 1 120 ? 6.165 0.961 14.009 1.00 85.00 120 GLY A N 1
ATOM 868 C CA . GLY A 1 120 ? 6.598 -0.403 13.720 1.00 85.00 120 GLY A CA 1
ATOM 869 C C . GLY A 1 120 ? 6.551 -0.754 12.232 1.00 85.00 120 GLY A C 1
ATOM 870 O O . GLY A 1 120 ? 5.908 -0.087 11.423 1.00 85.00 120 GLY A O 1
ATOM 871 N N . SER A 1 121 ? 7.224 -1.849 11.899 1.00 91.75 121 SER A N 1
ATOM 872 C CA . SER A 1 121 ? 7.157 -2.525 10.603 1.00 91.75 121 SER A CA 1
ATOM 873 C C . SER A 1 121 ? 6.585 -3.925 10.785 1.00 91.75 121 SER A C 1
ATOM 875 O O . SER A 1 121 ? 6.802 -4.533 11.835 1.00 91.75 121 SER A O 1
ATOM 877 N N . THR A 1 122 ? 5.964 -4.475 9.750 1.00 92.69 122 THR A N 1
ATOM 878 C CA . THR A 1 122 ? 5.542 -5.880 9.721 1.00 92.69 122 THR A CA 1
ATOM 879 C C . THR A 1 122 ? 6.400 -6.688 8.751 1.00 92.69 122 THR A C 1
ATOM 881 O O . THR A 1 122 ? 7.045 -6.122 7.867 1.00 92.69 122 THR A O 1
ATOM 884 N N . THR A 1 123 ? 6.428 -8.007 8.922 1.00 92.81 123 THR A N 1
ATOM 885 C CA . THR A 1 123 ? 7.142 -8.920 8.027 1.00 92.81 123 THR A CA 1
ATOM 886 C C . THR A 1 123 ? 6.143 -9.853 7.364 1.00 92.81 123 THR A C 1
ATOM 888 O O . THR A 1 123 ? 5.489 -10.639 8.044 1.00 92.81 123 THR A O 1
ATOM 891 N N . VAL A 1 124 ? 6.075 -9.811 6.035 1.00 87.75 124 VAL A N 1
ATOM 892 C CA . VAL A 1 124 ? 5.214 -10.673 5.218 1.00 87.75 124 VAL A CA 1
ATOM 893 C C . VAL A 1 124 ? 6.114 -11.509 4.316 1.00 87.75 124 VAL A C 1
ATOM 895 O O . VAL A 1 124 ? 6.972 -10.968 3.621 1.00 87.75 124 VAL A O 1
ATOM 898 N N . ALA A 1 125 ? 5.977 -12.836 4.379 1.00 86.88 125 ALA A N 1
ATOM 899 C CA . ALA A 1 125 ? 6.796 -13.787 3.613 1.00 86.88 125 ALA A CA 1
ATOM 900 C C . ALA A 1 125 ? 8.326 -13.560 3.725 1.00 86.88 125 ALA A C 1
ATOM 902 O O . ALA A 1 125 ? 9.076 -13.791 2.781 1.00 86.88 125 ALA A O 1
ATOM 903 N N . GLY A 1 126 ? 8.805 -13.094 4.886 1.00 88.19 126 GLY A N 1
ATOM 904 C CA . GLY A 1 126 ? 10.229 -12.821 5.130 1.00 88.19 126 GLY A CA 1
ATOM 905 C C . GLY A 1 126 ? 10.732 -11.458 4.636 1.00 88.19 126 GLY A C 1
ATOM 906 O O . GLY A 1 126 ? 11.902 -11.145 4.841 1.00 88.19 126 GLY A O 1
ATOM 907 N N . VAL A 1 127 ? 9.865 -10.630 4.046 1.00 92.69 127 VAL A N 1
ATOM 908 C CA . VAL A 1 127 ? 10.169 -9.260 3.608 1.00 92.69 127 VAL A CA 1
ATOM 909 C C . VAL A 1 127 ? 9.554 -8.259 4.585 1.00 92.69 127 VAL A C 1
ATOM 911 O O . VAL A 1 127 ? 8.450 -8.473 5.081 1.00 92.69 127 VAL A O 1
ATOM 914 N N . LYS A 1 128 ? 10.274 -7.175 4.887 1.00 95.44 128 LYS A N 1
ATOM 915 C CA . LYS A 1 128 ? 9.860 -6.152 5.854 1.00 95.44 128 LYS A CA 1
ATOM 916 C C . LYS A 1 128 ? 9.140 -4.989 5.166 1.00 95.44 128 LYS A C 1
ATOM 918 O O . LYS A 1 128 ? 9.603 -4.488 4.143 1.00 95.44 128 LYS A O 1
ATOM 923 N N . TYR A 1 129 ? 8.040 -4.545 5.768 1.00 97.44 129 TYR A N 1
ATOM 924 C CA . TYR A 1 129 ? 7.160 -3.494 5.262 1.00 97.44 129 TYR A CA 1
ATOM 925 C C . TYR A 1 129 ? 6.923 -2.424 6.326 1.00 97.44 129 TYR A C 1
ATOM 927 O O . TYR A 1 129 ? 6.641 -2.730 7.489 1.00 97.44 129 TYR A O 1
ATOM 935 N N . GLN A 1 130 ? 7.012 -1.162 5.922 1.00 97.94 130 GLN A N 1
ATOM 936 C CA . GLN A 1 130 ? 6.569 -0.028 6.715 1.00 97.94 130 GLN A CA 1
ATOM 937 C C . GLN A 1 130 ? 5.051 0.117 6.597 1.00 97.94 130 GLN A C 1
ATOM 939 O O . GLN A 1 130 ? 4.516 0.162 5.494 1.00 97.94 130 GLN A O 1
ATOM 944 N N . VAL A 1 131 ? 4.373 0.232 7.738 1.00 97.00 131 VAL A N 1
ATOM 945 C CA . VAL A 1 131 ? 2.917 0.409 7.787 1.00 97.00 131 VAL A CA 1
ATOM 946 C C . VAL A 1 131 ? 2.574 1.896 7.842 1.00 97.00 131 VAL A C 1
ATOM 948 O O . VAL A 1 131 ? 3.172 2.646 8.626 1.00 97.00 131 VAL A O 1
ATOM 951 N N . TYR A 1 132 ? 1.612 2.299 7.021 1.00 97.31 132 TYR A N 1
ATOM 952 C CA . TYR A 1 132 ? 0.958 3.601 7.032 1.00 97.31 132 TYR A CA 1
ATOM 953 C C . TYR A 1 132 ? -0.532 3.381 7.263 1.00 97.31 132 TYR A C 1
ATOM 955 O O . TYR A 1 132 ? -1.143 2.590 6.554 1.00 97.31 132 TYR A O 1
ATOM 963 N N . SER A 1 133 ? -1.105 4.073 8.242 1.00 96.31 133 SER A N 1
ATOM 964 C CA . SER A 1 133 ? -2.525 3.957 8.579 1.00 96.31 133 SER A CA 1
ATOM 965 C C . SER A 1 133 ? -3.225 5.280 8.373 1.00 96.31 133 SER A C 1
ATOM 967 O O . SER A 1 133 ? -2.695 6.314 8.784 1.00 96.31 133 SER A O 1
ATOM 969 N N . HIS A 1 134 ? -4.426 5.240 7.813 1.00 95.56 134 HIS A N 1
ATOM 970 C CA . HIS A 1 134 ? -5.267 6.421 7.714 1.00 95.56 134 HIS A CA 1
ATOM 971 C C . HIS A 1 134 ? -5.938 6.724 9.065 1.00 95.56 134 HIS A C 1
ATOM 973 O O . HIS A 1 134 ? -6.359 5.804 9.773 1.00 95.56 134 HIS A O 1
ATOM 979 N N . SER A 1 135 ? -6.021 7.999 9.462 1.00 94.25 135 SER A N 1
ATOM 980 C CA . SER A 1 135 ? -6.574 8.388 10.772 1.00 94.25 135 SER A CA 1
ATOM 981 C C . SER A 1 135 ? -8.106 8.444 10.806 1.00 94.25 135 SER A C 1
ATOM 983 O O . SER A 1 135 ? -8.700 8.245 11.865 1.00 94.25 135 SER A O 1
ATOM 985 N N . GLY A 1 136 ? -8.742 8.684 9.655 1.00 91.56 136 GLY A N 1
ATOM 986 C CA . GLY A 1 136 ? -10.198 8.824 9.533 1.00 91.56 136 GLY A CA 1
ATOM 987 C C . GLY A 1 136 ? -10.934 7.634 8.919 1.00 91.56 136 GLY A C 1
ATOM 988 O O . GLY A 1 136 ? -12.162 7.618 8.903 1.00 91.56 136 GLY A O 1
ATOM 989 N N . VAL A 1 137 ? -10.203 6.652 8.384 1.00 92.06 137 VAL A N 1
ATOM 990 C CA . VAL A 1 137 ? -10.764 5.515 7.635 1.00 92.06 137 VAL A CA 1
ATOM 991 C C . VAL A 1 137 ? -10.025 4.243 8.036 1.00 92.06 137 VAL A C 1
ATOM 993 O O . VAL A 1 137 ? -8.818 4.279 8.269 1.00 92.06 137 VAL A O 1
ATOM 996 N N . ASP A 1 138 ? -10.735 3.116 8.097 1.00 95.12 138 ASP A N 1
ATOM 997 C CA . ASP A 1 138 ? -10.182 1.796 8.427 1.00 95.12 138 ASP A CA 1
ATOM 998 C C . ASP A 1 138 ? -9.367 1.208 7.257 1.00 95.12 138 ASP A C 1
ATOM 1000 O O . ASP A 1 138 ? -9.717 0.174 6.678 1.00 95.12 138 ASP A O 1
ATOM 1004 N N . ALA A 1 139 ? -8.284 1.898 6.895 1.00 94.00 139 ALA A N 1
ATOM 1005 C CA . ALA A 1 139 ? -7.393 1.564 5.794 1.00 94.00 139 ALA A CA 1
ATOM 1006 C C . ALA A 1 139 ? -5.918 1.650 6.212 1.00 94.00 139 ALA A C 1
ATOM 1008 O O . ALA A 1 139 ? -5.494 2.631 6.832 1.00 94.00 139 ALA A O 1
ATOM 1009 N N . ASP A 1 140 ? -5.142 0.646 5.803 1.00 96.06 140 ASP A N 1
ATOM 1010 C CA . ASP A 1 140 ? -3.692 0.600 5.959 1.00 96.06 140 ASP A CA 1
ATOM 1011 C C . ASP A 1 140 ? -2.993 0.245 4.638 1.00 96.06 140 ASP A C 1
ATOM 1013 O O . ASP A 1 140 ? -3.480 -0.556 3.834 1.00 96.06 140 ASP A O 1
ATOM 1017 N N . VAL A 1 141 ? -1.789 0.788 4.460 1.00 96.06 141 VAL A N 1
ATOM 1018 C CA . VAL A 1 141 ? -0.865 0.414 3.385 1.00 96.06 141 VAL A CA 1
ATOM 1019 C C . VAL A 1 141 ? 0.437 -0.100 3.978 1.00 96.06 141 VAL A C 1
ATOM 1021 O O . VAL A 1 141 ? 1.064 0.547 4.820 1.00 96.06 141 VAL A O 1
ATOM 1024 N N . LEU A 1 142 ? 0.869 -1.262 3.502 1.00 97.31 142 LEU A N 1
ATOM 1025 C CA . LEU A 1 142 ? 2.147 -1.875 3.820 1.00 97.31 142 LEU A CA 1
ATOM 1026 C C . LEU A 1 142 ? 3.097 -1.649 2.646 1.00 97.31 142 LEU A C 1
ATOM 1028 O O . LEU A 1 142 ? 2.946 -2.268 1.599 1.00 97.31 142 LEU A O 1
ATOM 1032 N N . ILE A 1 143 ? 4.096 -0.787 2.810 1.00 97.12 143 ILE A N 1
ATOM 1033 C CA . ILE A 1 143 ? 5.051 -0.449 1.747 1.00 97.12 143 ILE A CA 1
ATOM 1034 C C . ILE A 1 143 ? 6.392 -1.109 2.049 1.00 97.12 143 ILE A C 1
ATOM 1036 O O . ILE A 1 143 ? 6.926 -0.953 3.150 1.00 97.12 143 ILE A O 1
ATOM 1040 N N . GLN A 1 144 ? 6.942 -1.854 1.090 1.00 96.75 144 GLN A N 1
ATOM 1041 C CA . GLN A 1 144 ? 8.208 -2.560 1.262 1.00 96.75 144 GLN A CA 1
ATOM 1042 C C . GLN A 1 144 ? 9.340 -1.602 1.662 1.00 96.75 144 GLN A C 1
ATOM 1044 O O . GLN A 1 144 ? 9.492 -0.511 1.110 1.00 96.75 144 GLN A O 1
ATOM 1049 N N . GLU A 1 145 ? 10.155 -2.015 2.636 1.00 95.38 145 GLU A N 1
ATOM 1050 C CA . GLU A 1 145 ? 11.300 -1.222 3.083 1.00 95.38 145 GLU A CA 1
ATOM 1051 C C . GLU A 1 145 ? 12.288 -0.995 1.926 1.00 95.38 145 GLU A C 1
ATOM 1053 O O . GLU A 1 145 ? 12.720 -1.935 1.261 1.00 95.38 145 GLU A O 1
ATOM 1058 N N . GLY A 1 146 ? 12.650 0.269 1.702 1.00 92.75 146 GLY A N 1
ATOM 1059 C CA . GLY A 1 146 ? 13.500 0.699 0.591 1.00 92.75 146 GLY A CA 1
ATOM 1060 C C . GLY A 1 146 ? 12.784 1.653 -0.360 1.00 92.75 146 GLY A C 1
ATOM 1061 O O . GLY A 1 146 ? 13.419 2.588 -0.833 1.00 92.75 146 GLY A O 1
ATOM 1062 N N . VAL A 1 147 ? 11.473 1.493 -0.553 1.00 96.00 147 VAL A N 1
ATOM 1063 C CA . VAL A 1 147 ? 10.654 2.396 -1.375 1.00 96.00 147 VAL A CA 1
ATOM 1064 C C . VAL A 1 147 ? 10.549 3.773 -0.716 1.00 96.00 147 VAL A C 1
ATOM 1066 O O . VAL A 1 147 ? 10.380 3.887 0.503 1.00 96.00 147 VAL A O 1
ATOM 1069 N N . LYS A 1 148 ? 10.636 4.845 -1.511 1.00 96.81 148 LYS A N 1
ATOM 1070 C CA . LYS A 1 148 ? 10.405 6.206 -1.013 1.00 96.81 148 LYS A CA 1
ATOM 1071 C C . LYS A 1 148 ? 8.904 6.439 -0.845 1.00 96.81 148 LYS A C 1
ATOM 1073 O O . LYS A 1 148 ? 8.150 6.260 -1.793 1.00 96.81 148 LYS A O 1
ATOM 1078 N N . THR A 1 149 ? 8.479 6.924 0.317 1.00 96.31 149 THR A N 1
ATOM 1079 C CA . THR A 1 149 ? 7.079 7.310 0.549 1.00 96.31 149 THR A CA 1
ATOM 1080 C C . THR A 1 149 ? 6.948 8.819 0.718 1.00 96.31 149 THR A C 1
ATOM 1082 O O . THR A 1 149 ? 7.727 9.435 1.449 1.00 96.31 149 THR A O 1
ATOM 1085 N N . GLU A 1 150 ? 5.954 9.401 0.059 1.00 96.25 150 GLU A N 1
ATOM 1086 C CA . GLU A 1 150 ? 5.545 10.800 0.176 1.00 96.25 150 GLU A CA 1
ATOM 1087 C C . GLU A 1 150 ? 4.084 10.834 0.642 1.00 96.25 150 GLU A C 1
ATOM 1089 O O . GLU A 1 150 ? 3.253 10.105 0.108 1.00 96.25 1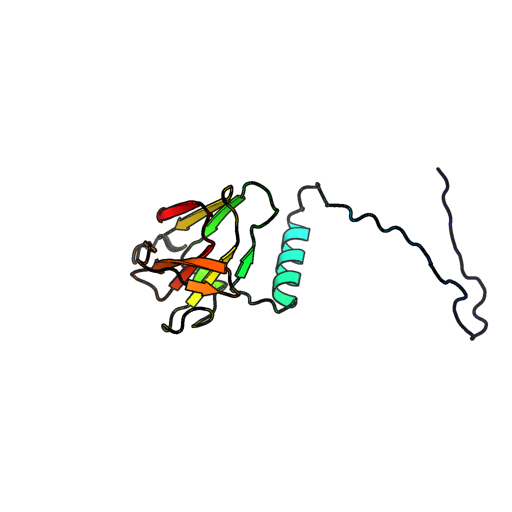50 GLU A O 1
ATOM 1094 N N . LEU A 1 151 ? 3.791 11.645 1.657 1.00 93.38 151 LEU A N 1
ATOM 1095 C CA . LEU A 1 151 ? 2.422 11.939 2.085 1.00 93.38 151 LEU A CA 1
ATOM 1096 C C . LEU A 1 151 ? 2.045 13.256 1.410 1.00 93.38 151 LEU A C 1
ATOM 1098 O O . LEU A 1 151 ? 2.844 14.200 1.483 1.00 93.38 151 LEU A O 1
ATOM 1102 N N . VAL A 1 152 ? 0.935 13.266 0.678 1.00 86.19 152 VAL A N 1
ATOM 1103 C CA . VAL A 1 152 ? 0.523 14.364 -0.206 1.00 86.19 152 VAL A CA 1
ATOM 1104 C C . VAL A 1 152 ? -0.763 14.967 0.304 1.00 86.19 152 VAL A C 1
ATOM 1106 O O . VAL A 1 152 ? -1.646 14.150 0.626 1.00 86.19 152 VAL A O 1
#